Protein AF-A0A9E5RYS6-F1 (afdb_monomer_lite)

Structure (mmCIF, N/CA/C/O backbone):
data_AF-A0A9E5RYS6-F1
#
_entry.id   AF-A0A9E5RYS6-F1
#
loop_
_atom_site.group_PDB
_atom_site.id
_atom_site.type_symbol
_atom_site.label_atom_id
_atom_site.label_alt_id
_atom_site.label_comp_id
_atom_site.label_asym_id
_atom_site.label_entity_id
_atom_site.label_seq_id
_atom_site.pdbx_PDB_ins_code
_atom_site.Cartn_x
_atom_site.Cartn_y
_atom_site.Cartn_z
_atom_site.occupancy
_atom_site.B_iso_or_equiv
_atom_site.auth_seq_id
_atom_site.auth_comp_id
_atom_site.auth_asym_id
_atom_site.auth_atom_id
_atom_site.pdbx_PDB_model_num
ATOM 1 N N . MET A 1 1 ? 0.107 -21.112 -2.455 1.00 67.38 1 MET A N 1
ATOM 2 C CA . MET A 1 1 ? 1.482 -20.578 -2.522 1.00 67.38 1 MET A CA 1
ATOM 3 C C . MET A 1 1 ? 1.384 -19.083 -2.288 1.00 67.38 1 MET A C 1
ATOM 5 O O . MET A 1 1 ? 0.579 -18.457 -2.964 1.00 67.38 1 MET A O 1
ATOM 9 N N . ILE A 1 2 ? 2.079 -18.560 -1.278 1.00 81.31 2 ILE A N 1
ATOM 10 C CA . ILE A 1 2 ? 2.086 -17.127 -0.947 1.00 81.31 2 ILE A CA 1
ATOM 11 C C . ILE A 1 2 ? 3.089 -16.450 -1.881 1.00 81.31 2 ILE A C 1
ATOM 13 O O . ILE A 1 2 ? 4.185 -16.973 -2.086 1.00 81.31 2 ILE A O 1
ATOM 17 N N . CYS A 1 3 ? 2.703 -15.330 -2.483 1.00 92.25 3 CYS A N 1
ATOM 18 C CA . CYS A 1 3 ? 3.616 -14.513 -3.273 1.00 92.25 3 CYS A CA 1
ATOM 19 C C . CYS A 1 3 ? 4.370 -13.572 -2.326 1.00 92.25 3 CYS A C 1
ATOM 21 O O . CYS A 1 3 ? 3.753 -12.914 -1.493 1.00 92.25 3 CYS A O 1
ATOM 23 N N . ILE A 1 4 ? 5.698 -13.520 -2.420 1.00 96.38 4 ILE A N 1
ATOM 24 C CA . ILE A 1 4 ? 6.522 -12.661 -1.564 1.00 96.38 4 ILE A CA 1
ATOM 25 C C . ILE A 1 4 ? 7.065 -11.528 -2.428 1.00 96.38 4 ILE A C 1
ATOM 27 O O . ILE A 1 4 ? 7.846 -11.766 -3.345 1.00 96.38 4 ILE A O 1
ATOM 31 N N . LEU A 1 5 ? 6.628 -10.306 -2.133 1.00 96.94 5 LEU A N 1
ATOM 32 C CA . LEU A 1 5 ? 7.025 -9.066 -2.803 1.00 96.94 5 LEU A CA 1
ATOM 33 C C . LEU A 1 5 ? 7.674 -8.085 -1.824 1.00 96.94 5 LEU A C 1
ATOM 35 O O . LEU A 1 5 ? 7.696 -6.888 -2.083 1.00 96.94 5 LEU A O 1
ATOM 39 N N . LYS A 1 6 ? 8.189 -8.572 -0.694 1.00 96.19 6 LYS A N 1
ATOM 40 C CA . LYS A 1 6 ? 8.878 -7.733 0.282 1.00 96.19 6 LYS A CA 1
ATOM 41 C C . LYS A 1 6 ? 9.991 -6.914 -0.387 1.00 96.19 6 LYS A C 1
ATOM 43 O O . LYS A 1 6 ? 10.781 -7.459 -1.155 1.00 96.19 6 LYS A O 1
ATOM 48 N N . ASP A 1 7 ? 10.018 -5.615 -0.093 1.00 97.62 7 ASP A N 1
ATOM 49 C CA . ASP A 1 7 ? 10.952 -4.618 -0.631 1.00 97.62 7 ASP A CA 1
ATOM 50 C C . ASP A 1 7 ? 10.932 -4.493 -2.178 1.00 97.62 7 ASP A C 1
ATOM 52 O O . ASP A 1 7 ? 11.841 -3.915 -2.778 1.00 97.62 7 ASP A O 1
ATOM 56 N N . ALA A 1 8 ? 9.897 -5.016 -2.853 1.00 98.06 8 ALA A N 1
ATOM 57 C CA . ALA A 1 8 ? 9.763 -4.902 -4.303 1.00 98.06 8 ALA A CA 1
ATOM 58 C C . ALA A 1 8 ? 9.549 -3.446 -4.743 1.00 98.06 8 ALA A C 1
ATOM 60 O O . ALA A 1 8 ? 8.977 -2.624 -4.025 1.00 98.06 8 ALA A O 1
ATOM 61 N N . ILE A 1 9 ? 9.975 -3.139 -5.969 1.00 98.31 9 ILE A N 1
ATOM 62 C CA . ILE A 1 9 ? 9.913 -1.790 -6.533 1.00 98.31 9 ILE A CA 1
ATOM 63 C C . ILE A 1 9 ? 8.968 -1.786 -7.734 1.00 98.31 9 ILE A C 1
ATOM 65 O O . ILE A 1 9 ? 9.232 -2.428 -8.748 1.00 98.31 9 ILE A O 1
ATOM 69 N N . PHE A 1 10 ? 7.892 -1.013 -7.617 1.00 98.06 10 PHE A N 1
ATOM 70 C CA . PHE A 1 10 ? 6.918 -0.714 -8.670 1.00 98.06 10 PHE A CA 1
ATOM 71 C C . PHE A 1 10 ? 6.782 0.801 -8.894 1.00 98.06 10 PHE A C 1
ATOM 73 O O . PHE A 1 10 ? 5.751 1.269 -9.380 1.00 98.06 10 PHE A O 1
ATOM 80 N N . SER A 1 11 ? 7.796 1.585 -8.521 1.00 97.94 11 SER A N 1
ATOM 81 C CA . SER A 1 11 ? 7.799 3.030 -8.748 1.00 97.94 11 SER A CA 1
ATOM 82 C C . SER A 1 11 ? 7.564 3.356 -10.226 1.00 97.94 11 SER A C 1
ATOM 84 O O . SER A 1 11 ? 8.074 2.666 -11.108 1.00 97.94 11 SER A O 1
ATOM 86 N N . ASP A 1 12 ? 6.747 4.379 -10.481 1.00 97.81 12 ASP A N 1
ATOM 87 C CA . ASP A 1 12 ? 6.337 4.843 -11.815 1.00 97.81 12 ASP A CA 1
ATOM 88 C C . ASP A 1 12 ? 5.594 3.795 -12.679 1.00 97.81 12 ASP A C 1
ATOM 90 O O . ASP A 1 12 ? 5.286 4.048 -13.848 1.00 97.81 12 ASP A O 1
ATOM 94 N N . ALA A 1 13 ? 5.247 2.627 -12.125 1.00 98.06 13 ALA A N 1
ATOM 95 C CA . ALA A 1 13 ? 4.546 1.583 -12.861 1.00 98.06 13 ALA A CA 1
ATOM 96 C C . ALA A 1 13 ? 3.088 1.964 -13.162 1.00 98.06 13 ALA A C 1
ATOM 98 O O . ALA A 1 13 ? 2.389 2.572 -12.347 1.00 98.06 13 ALA A O 1
ATOM 99 N N . LEU A 1 14 ? 2.593 1.513 -14.316 1.00 98.12 14 LEU A N 1
ATOM 100 C CA . LEU A 1 14 ? 1.162 1.457 -14.599 1.00 98.12 14 LEU A CA 1
ATOM 101 C C . LEU A 1 14 ? 0.652 0.050 -14.280 1.00 98.12 14 LEU A C 1
ATOM 103 O O . LEU A 1 14 ? 0.892 -0.888 -15.038 1.00 98.12 14 LEU A O 1
ATOM 107 N N . LEU A 1 15 ? -0.073 -0.089 -13.173 1.00 98.06 15 LEU A N 1
ATOM 108 C CA . LEU A 1 15 ? -0.725 -1.338 -12.798 1.00 98.06 15 LEU A CA 1
ATOM 109 C C . LEU A 1 15 ? -2.180 -1.259 -13.251 1.00 98.06 15 LEU A C 1
ATOM 111 O O . LEU A 1 15 ? -2.986 -0.553 -12.647 1.00 98.06 15 LEU A O 1
ATOM 115 N N . LYS A 1 16 ? -2.494 -1.943 -14.351 1.00 98.38 16 LYS A N 1
ATOM 116 C CA . LYS A 1 16 ? -3.839 -1.998 -14.920 1.00 98.38 16 LYS A CA 1
ATOM 117 C C . LYS A 1 16 ? -4.365 -3.428 -14.878 1.00 98.38 16 LYS A C 1
ATOM 119 O O . LYS A 1 16 ? -3.692 -4.325 -15.376 1.00 98.38 16 LYS A O 1
ATOM 124 N N . ASP A 1 17 ? -5.552 -3.614 -14.305 1.00 98.25 17 ASP A N 1
ATOM 125 C CA . ASP A 1 17 ? -6.233 -4.910 -14.180 1.00 98.25 17 ASP A CA 1
ATOM 126 C C . ASP A 1 17 ? -5.377 -5.980 -13.459 1.00 98.25 17 ASP A C 1
ATOM 128 O O . ASP A 1 17 ? -5.493 -7.182 -13.709 1.00 98.25 17 ASP A O 1
ATOM 132 N N . VAL A 1 18 ? -4.492 -5.542 -12.553 1.00 97.94 18 VAL A N 1
ATOM 133 C CA . VAL A 1 18 ? -3.575 -6.404 -11.788 1.00 97.94 18 VAL A CA 1
ATOM 134 C C . VAL A 1 18 ? -4.241 -6.868 -10.495 1.00 97.94 18 VAL A C 1
ATOM 136 O O . VAL A 1 18 ? -4.888 -6.082 -9.805 1.00 97.94 18 VAL A O 1
ATOM 139 N N . LYS A 1 19 ? -4.033 -8.137 -10.126 1.00 97.69 19 LYS A N 1
ATOM 140 C CA . LYS A 1 19 ? -4.471 -8.696 -8.840 1.00 97.69 19 LYS A CA 1
ATOM 141 C C . LYS A 1 19 ? -3.282 -9.236 -8.056 1.00 97.69 19 LYS A C 1
ATOM 143 O O . LYS A 1 19 ? -2.622 -10.171 -8.507 1.00 97.69 19 LYS A O 1
ATOM 148 N N . PHE A 1 20 ? -3.053 -8.688 -6.870 1.00 96.75 20 PHE A N 1
ATOM 149 C CA . PHE A 1 20 ? -2.110 -9.218 -5.892 1.00 96.75 20 PHE A CA 1
ATOM 150 C C . PHE A 1 20 ? -2.869 -10.164 -4.958 1.00 96.75 20 PHE A C 1
ATOM 152 O O . PHE A 1 20 ? -3.597 -9.725 -4.071 1.00 96.75 20 PHE A O 1
ATOM 159 N N . ILE A 1 21 ? -2.758 -11.472 -5.205 1.00 94.00 21 ILE A N 1
ATOM 160 C CA . ILE A 1 21 ? -3.541 -12.500 -4.507 1.00 94.00 21 ILE A CA 1
ATOM 161 C C . ILE A 1 21 ? -2.674 -13.145 -3.426 1.00 94.00 21 ILE A C 1
ATOM 163 O O . ILE A 1 21 ? -1.748 -13.891 -3.747 1.00 94.00 21 ILE A O 1
ATOM 167 N N . ASN A 1 22 ? -3.020 -12.912 -2.156 1.00 94.56 22 ASN A N 1
ATOM 168 C CA . ASN A 1 22 ? -2.308 -13.451 -0.992 1.00 94.56 22 ASN A CA 1
ATOM 169 C C . ASN A 1 22 ? -0.800 -13.136 -1.039 1.00 94.56 22 ASN A C 1
ATOM 171 O O . ASN A 1 22 ? 0.039 -14.028 -0.865 1.00 94.56 22 ASN A O 1
ATOM 175 N N . CYS A 1 23 ? -0.461 -11.880 -1.341 1.00 96.88 23 CYS A N 1
ATOM 176 C CA . CYS A 1 23 ? 0.913 -11.402 -1.394 1.00 96.88 23 CYS A CA 1
ATOM 177 C C . CYS A 1 23 ? 1.357 -10.823 -0.043 1.00 96.88 23 CYS A C 1
ATOM 179 O O . CYS A 1 23 ? 0.585 -10.150 0.639 1.00 96.88 23 CYS A O 1
ATOM 181 N N . GLN A 1 24 ? 2.627 -11.016 0.302 1.00 97.44 24 GLN A N 1
ATOM 182 C CA . GLN A 1 24 ? 3.322 -10.214 1.309 1.00 97.44 24 GLN A CA 1
ATOM 183 C C . GLN A 1 24 ? 3.977 -9.022 0.615 1.00 97.44 24 GLN A C 1
ATOM 185 O O . GLN A 1 24 ? 4.875 -9.215 -0.206 1.00 97.44 24 GLN A O 1
ATOM 190 N N . MET A 1 25 ? 3.494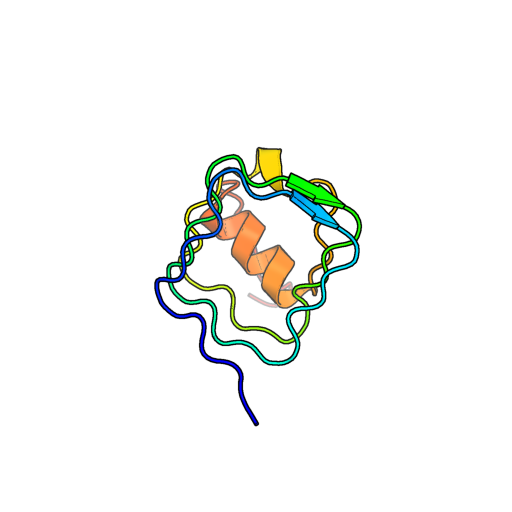 -7.810 0.889 1.00 97.38 25 MET A N 1
ATOM 191 C CA . MET A 1 25 ? 3.923 -6.573 0.223 1.00 97.38 25 MET A CA 1
ATOM 192 C C . MET A 1 25 ? 4.556 -5.585 1.207 1.00 97.38 25 MET A C 1
ATOM 194 O O . MET A 1 25 ? 4.315 -4.380 1.130 1.00 97.38 25 MET A O 1
ATOM 198 N N . ASP A 1 26 ? 5.375 -6.096 2.124 1.00 96.62 26 ASP A N 1
ATOM 199 C CA . ASP A 1 26 ? 6.084 -5.279 3.107 1.00 96.62 26 ASP A CA 1
ATOM 200 C C . ASP A 1 26 ? 7.062 -4.313 2.420 1.00 96.62 26 ASP A C 1
ATOM 202 O O . ASP A 1 26 ? 7.875 -4.729 1.592 1.00 96.62 26 ASP A O 1
ATOM 206 N N . ASN A 1 27 ? 6.995 -3.028 2.776 1.00 97.44 27 ASN A N 1
ATOM 207 C CA . ASN A 1 27 ? 7.879 -1.951 2.301 1.00 97.44 27 ASN A CA 1
ATOM 208 C C . ASN A 1 27 ? 7.929 -1.743 0.778 1.00 97.44 27 ASN A C 1
ATOM 210 O O . ASN A 1 27 ? 8.873 -1.131 0.270 1.00 97.44 27 ASN A O 1
ATOM 214 N N . VAL A 1 28 ? 6.931 -2.228 0.037 1.00 98.31 28 VAL A N 1
ATOM 215 C CA . VAL A 1 28 ? 6.905 -2.105 -1.425 1.00 98.31 28 VAL A CA 1
ATOM 216 C C . VAL A 1 28 ? 6.898 -0.636 -1.846 1.00 98.31 28 VAL A C 1
ATOM 218 O O . VAL A 1 28 ? 6.098 0.169 -1.358 1.00 98.31 28 VAL A O 1
ATOM 221 N N . ALA A 1 29 ? 7.775 -0.288 -2.787 1.00 98.31 29 ALA A N 1
ATOM 222 C CA . ALA A 1 29 ? 7.851 1.053 -3.343 1.00 98.31 29 ALA A CA 1
ATOM 223 C C . ALA A 1 29 ? 6.831 1.237 -4.473 1.00 98.31 29 ALA A C 1
ATOM 225 O O . ALA A 1 29 ? 6.907 0.576 -5.509 1.00 98.31 29 ALA A O 1
ATOM 226 N N . LEU A 1 30 ? 5.880 2.150 -4.270 1.00 97.94 30 LEU A N 1
ATOM 227 C CA . LEU A 1 30 ? 4.806 2.496 -5.207 1.00 97.94 30 LEU A CA 1
ATOM 228 C C . LEU A 1 30 ? 4.822 3.991 -5.552 1.00 97.94 30 LEU A C 1
ATOM 230 O O . LEU A 1 30 ? 3.827 4.530 -6.036 1.00 97.94 30 LEU A O 1
ATOM 234 N N . THR A 1 31 ? 5.934 4.685 -5.305 1.00 97.00 31 THR A N 1
ATOM 235 C CA . THR A 1 31 ? 6.091 6.111 -5.613 1.00 97.00 31 THR A CA 1
ATOM 236 C C . THR A 1 31 ? 5.749 6.376 -7.078 1.00 97.00 31 THR A C 1
ATOM 238 O O . THR A 1 31 ? 6.260 5.705 -7.968 1.00 97.00 31 THR A O 1
ATOM 241 N N . ASN A 1 32 ? 4.848 7.326 -7.334 1.00 96.50 32 ASN A N 1
ATOM 242 C CA . ASN A 1 32 ? 4.295 7.663 -8.657 1.00 96.50 32 ASN A CA 1
ATOM 243 C C . ASN A 1 32 ? 3.604 6.527 -9.443 1.00 96.50 32 ASN A C 1
ATOM 245 O O . ASN A 1 32 ? 3.158 6.763 -10.569 1.00 96.50 32 ASN A O 1
ATOM 249 N N . ALA A 1 33 ? 3.469 5.321 -8.885 1.00 97.81 33 ALA A N 1
ATOM 250 C CA . ALA A 1 33 ? 2.691 4.258 -9.503 1.00 97.81 33 ALA A CA 1
ATOM 251 C C . ALA A 1 33 ? 1.234 4.703 -9.707 1.00 97.81 33 ALA A C 1
ATOM 253 O O . ALA A 1 33 ? 0.661 5.426 -8.881 1.00 97.81 33 ALA A O 1
ATOM 254 N N . LYS A 1 34 ? 0.639 4.255 -10.815 1.00 98.19 34 LYS A N 1
ATOM 255 C CA . LYS A 1 34 ? -0.762 4.497 -11.167 1.00 98.19 34 LYS A CA 1
ATOM 256 C C . LYS A 1 34 ? -1.536 3.194 -11.115 1.00 98.19 34 LYS A C 1
ATOM 258 O O . LYS A 1 34 ? -1.114 2.198 -11.707 1.00 98.19 34 LYS A O 1
ATOM 263 N N . PHE A 1 35 ? -2.694 3.231 -10.469 1.00 98.31 35 PHE A N 1
ATOM 264 C CA . PHE A 1 35 ? -3.594 2.091 -10.380 1.00 98.31 35 PHE A CA 1
ATOM 265 C C . PHE A 1 35 ? -4.804 2.292 -11.280 1.00 98.31 35 PHE A C 1
ATOM 267 O O . PHE A 1 35 ? -5.402 3.366 -11.337 1.00 98.31 35 PHE A O 1
ATOM 274 N N . ASN A 1 36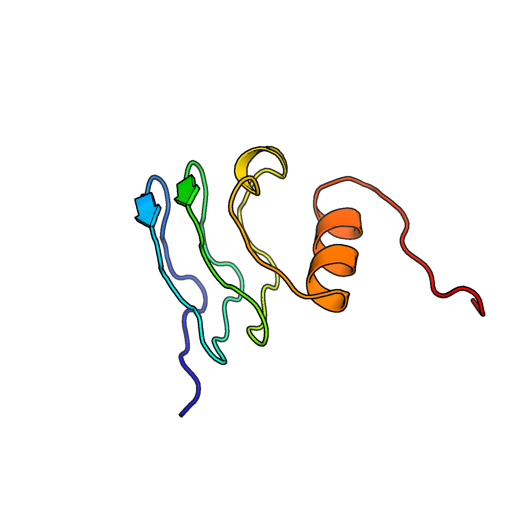 ? -5.177 1.237 -11.990 1.00 98.25 36 ASN A N 1
ATOM 275 C CA . ASN A 1 36 ? -6.416 1.177 -12.739 1.00 98.25 36 ASN A CA 1
ATOM 276 C C . ASN A 1 36 ? -7.003 -0.217 -12.549 1.00 98.25 36 ASN A C 1
ATOM 278 O O . ASN A 1 36 ? -6.522 -1.172 -13.153 1.00 98.25 36 ASN A O 1
ATOM 282 N N . HIS A 1 37 ? -8.014 -0.319 -11.683 1.00 98.25 37 HIS A N 1
ATOM 283 C CA . HIS A 1 37 ? -8.620 -1.596 -11.313 1.00 98.25 37 HIS A CA 1
ATOM 284 C C . HIS A 1 37 ? -7.595 -2.577 -10.705 1.00 98.25 37 HIS A C 1
ATOM 286 O O . HIS A 1 37 ? -7.561 -3.759 -11.045 1.00 98.25 37 HIS A O 1
ATOM 292 N N . THR A 1 38 ? -6.735 -2.071 -9.812 1.00 98.56 38 THR A N 1
ATOM 293 C CA . THR A 1 38 ? -5.694 -2.874 -9.151 1.00 98.56 38 THR A CA 1
ATOM 294 C C . THR A 1 38 ? -6.204 -3.405 -7.823 1.00 98.56 38 THR A C 1
ATOM 296 O O . THR A 1 38 ? -6.527 -2.626 -6.930 1.00 98.56 38 THR A O 1
ATOM 299 N N . ASP A 1 39 ? -6.259 -4.724 -7.684 1.00 98.50 39 ASP A N 1
ATOM 300 C CA . ASP A 1 39 ? -6.791 -5.399 -6.503 1.00 98.50 39 ASP A CA 1
ATOM 301 C C . ASP A 1 39 ? -5.675 -5.827 -5.550 1.00 98.50 39 ASP A C 1
ATOM 303 O O . ASP A 1 39 ? -4.839 -6.664 -5.897 1.00 98.50 39 ASP A O 1
ATOM 307 N N . PHE A 1 40 ? -5.680 -5.248 -4.350 1.00 98.06 40 PHE A N 1
ATOM 308 C CA . PHE A 1 40 ? -4.760 -5.576 -3.262 1.00 98.06 40 PHE A CA 1
ATOM 309 C C . PHE A 1 40 ? -5.421 -6.417 -2.162 1.00 98.06 40 PHE A C 1
ATOM 311 O O . PHE A 1 40 ? -4.746 -6.793 -1.202 1.00 98.06 40 PHE A O 1
ATOM 318 N N . ARG A 1 41 ? -6.725 -6.713 -2.254 1.00 97.75 41 ARG A N 1
ATOM 319 C CA . ARG A 1 41 ? -7.477 -7.387 -1.183 1.00 97.75 41 ARG A CA 1
ATOM 320 C C . ARG A 1 41 ? -6.869 -8.736 -0.820 1.00 97.75 41 ARG A C 1
ATOM 322 O O . ARG A 1 41 ? -6.456 -9.502 -1.689 1.00 97.75 41 ARG A O 1
ATOM 329 N N . GLY A 1 42 ? -6.848 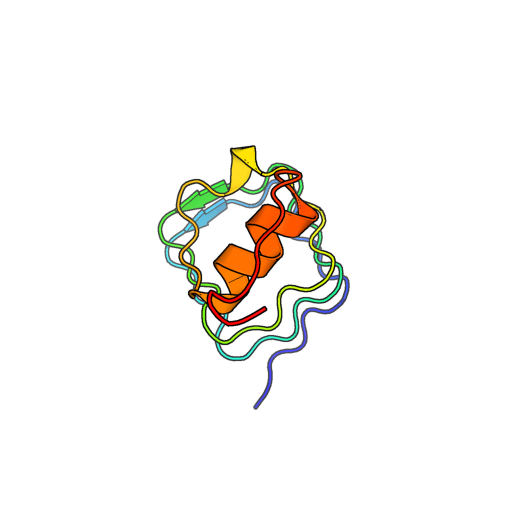-9.043 0.476 1.00 94.88 42 GLY A N 1
ATOM 330 C CA . GLY A 1 42 ? -6.288 -10.298 0.990 1.00 94.88 42 GLY A CA 1
ATOM 331 C C . GLY A 1 42 ? -4.756 -10.383 0.957 1.00 94.88 42 GLY A C 1
ATOM 332 O O . GLY A 1 42 ? -4.204 -11.398 1.375 1.00 94.88 42 GLY A O 1
ATOM 333 N N . SER A 1 43 ? -4.061 -9.340 0.493 1.00 96.62 43 SER A N 1
ATOM 334 C CA . SER A 1 43 ? -2.608 -9.201 0.633 1.00 96.62 43 SER A CA 1
ATOM 335 C C . SER A 1 43 ? -2.244 -8.379 1.874 1.00 96.62 43 SER A C 1
ATOM 337 O O . SER A 1 43 ? -2.996 -7.505 2.308 1.00 96.62 43 SER A O 1
ATOM 339 N N . GLN A 1 44 ? -1.066 -8.630 2.440 1.00 95.88 44 GLN A N 1
ATOM 340 C CA . GLN A 1 44 ? -0.488 -7.790 3.489 1.00 95.88 44 GLN A CA 1
ATOM 341 C C . GLN A 1 44 ? 0.169 -6.571 2.837 1.00 95.88 44 GLN A C 1
ATOM 343 O O . GLN A 1 44 ? 1.022 -6.739 1.971 1.00 95.88 44 GLN A O 1
ATOM 348 N N . ILE A 1 45 ? -0.223 -5.362 3.247 1.00 95.69 45 ILE A N 1
ATOM 349 C CA . ILE A 1 45 ? 0.215 -4.090 2.639 1.00 95.69 45 ILE A CA 1
ATOM 350 C C . ILE A 1 45 ? 0.919 -3.171 3.644 1.00 95.69 45 ILE A C 1
ATOM 352 O O . ILE A 1 45 ? 0.630 -1.981 3.758 1.00 95.69 45 ILE A O 1
ATOM 356 N N . GLU A 1 46 ? 1.831 -3.740 4.419 1.00 96.12 46 GLU A N 1
ATOM 357 C CA . GLU A 1 46 ? 2.522 -3.013 5.476 1.00 96.12 46 GLU A CA 1
ATOM 358 C C . GLU A 1 46 ? 3.671 -2.156 4.925 1.00 96.12 46 GLU A C 1
ATOM 360 O O . GLU A 1 46 ? 4.467 -2.591 4.099 1.00 96.12 46 GLU A O 1
ATOM 365 N N . GLY A 1 47 ? 3.777 -0.909 5.384 1.00 96.06 47 GLY A N 1
ATOM 366 C CA . GLY A 1 47 ? 4.938 -0.064 5.101 1.00 96.06 47 GLY A CA 1
ATOM 367 C C . GLY A 1 47 ? 5.065 0.403 3.648 1.00 96.06 47 GLY A C 1
ATOM 368 O O . GLY A 1 47 ? 6.146 0.845 3.267 1.00 96.06 47 GLY A O 1
ATOM 369 N N . LEU A 1 48 ? 3.996 0.342 2.841 1.00 97.06 48 LEU A N 1
ATOM 370 C CA . LEU A 1 48 ? 4.022 0.811 1.451 1.00 97.06 48 LEU A CA 1
ATOM 371 C C . LEU A 1 48 ? 4.629 2.218 1.348 1.00 97.06 48 LEU A C 1
ATOM 373 O O . LEU A 1 48 ? 4.235 3.136 2.078 1.00 97.06 48 LEU A O 1
ATOM 377 N N . GLN A 1 49 ? 5.549 2.404 0.405 1.00 97.19 49 GLN A N 1
ATOM 378 C CA . GLN A 1 49 ? 6.079 3.724 0.073 1.00 97.19 49 GLN A CA 1
ATOM 379 C C . GLN A 1 49 ? 5.175 4.329 -1.000 1.00 97.19 49 GLN A C 1
ATOM 381 O O . GLN A 1 49 ? 5.336 4.075 -2.194 1.00 97.19 49 GLN A O 1
ATOM 386 N N . ILE A 1 50 ? 4.158 5.062 -0.553 1.00 96.00 50 ILE A N 1
ATOM 387 C CA . ILE A 1 50 ? 3.099 5.606 -1.402 1.00 96.00 50 ILE A CA 1
ATOM 388 C C . ILE A 1 50 ? 2.564 6.921 -0.829 1.00 96.00 50 ILE A C 1
ATOM 390 O O . ILE A 1 50 ? 2.545 7.120 0.386 1.00 96.00 50 ILE A O 1
ATOM 394 N N . ASN A 1 51 ? 2.098 7.818 -1.701 1.00 92.50 51 ASN A N 1
ATOM 395 C CA . ASN A 1 51 ? 1.290 8.968 -1.307 1.00 92.50 51 ASN A CA 1
ATOM 396 C C . ASN A 1 51 ? -0.207 8.622 -1.387 1.00 92.50 51 ASN A C 1
ATOM 398 O O . ASN A 1 51 ? -0.654 8.051 -2.381 1.00 92.50 51 ASN A O 1
ATOM 402 N N . ILE A 1 52 ? -0.996 9.026 -0.386 1.00 93.31 52 ILE A N 1
ATOM 403 C CA . ILE A 1 52 ? -2.453 8.807 -0.337 1.00 93.31 52 ILE A CA 1
ATOM 404 C C . ILE A 1 52 ? -3.169 9.226 -1.636 1.00 93.31 52 ILE A C 1
ATOM 406 O O . ILE A 1 52 ? -4.086 8.543 -2.087 1.00 93.31 52 ILE A O 1
ATOM 410 N N . ASN A 1 53 ? -2.699 10.286 -2.302 1.00 92.62 53 ASN A N 1
ATOM 411 C CA . ASN A 1 53 ? -3.283 10.794 -3.547 1.00 92.62 53 ASN A CA 1
ATOM 412 C C . ASN A 1 53 ? -3.151 9.820 -4.736 1.00 92.62 53 ASN A C 1
ATOM 414 O O . ASN A 1 53 ? -3.839 9.985 -5.739 1.00 92.62 53 ASN A O 1
ATOM 418 N N . GLN A 1 54 ? -2.285 8.806 -4.644 1.00 93.75 54 GLN A N 1
ATOM 419 C CA . GLN A 1 54 ? -2.087 7.790 -5.683 1.00 93.75 54 GLN A CA 1
ATOM 420 C C . GLN A 1 54 ? -3.065 6.615 -5.590 1.00 93.75 54 GLN A C 1
ATOM 422 O O . GLN A 1 54 ? -3.123 5.800 -6.505 1.00 93.75 54 GLN A O 1
ATOM 427 N N . LEU A 1 55 ? -3.834 6.504 -4.504 1.00 95.50 55 LEU A N 1
ATOM 428 C CA . LEU A 1 55 ? -4.707 5.350 -4.261 1.00 95.50 55 LEU A CA 1
ATOM 429 C C . LEU A 1 55 ? -5.932 5.291 -5.178 1.00 95.50 55 LEU A C 1
ATOM 431 O O . LEU A 1 55 ? -6.676 4.312 -5.147 1.00 95.50 55 LEU A O 1
ATOM 435 N N . GLN A 1 56 ? -6.157 6.311 -6.007 1.00 96.50 56 GLN A N 1
ATOM 436 C CA . GLN A 1 56 ? -7.212 6.274 -7.009 1.00 96.50 56 GLN A CA 1
ATOM 437 C C . GLN A 1 56 ? -7.060 5.028 -7.897 1.00 96.50 56 GLN A C 1
ATOM 439 O O . GLN A 1 56 ? -6.017 4.809 -8.502 1.00 96.50 56 GLN A O 1
ATOM 444 N N . GLY A 1 57 ? -8.122 4.221 -7.980 1.00 97.25 57 GLY A N 1
ATOM 445 C CA . GLY A 1 57 ? -8.142 2.988 -8.774 1.00 97.25 57 GLY A CA 1
ATOM 446 C C . GLY A 1 57 ? -7.618 1.740 -8.054 1.00 97.25 57 GLY A C 1
ATOM 447 O O . GLY A 1 57 ? -7.695 0.655 -8.636 1.00 97.25 57 GLY A O 1
ATOM 448 N N . ALA A 1 58 ? -7.135 1.868 -6.813 1.00 98.12 58 ALA A N 1
ATOM 449 C CA . ALA A 1 58 ? -6.853 0.732 -5.942 1.00 98.12 58 ALA A CA 1
ATOM 450 C C . ALA A 1 58 ? -8.150 0.158 -5.352 1.00 98.12 58 ALA A C 1
ATOM 452 O O . ALA A 1 58 ? -9.0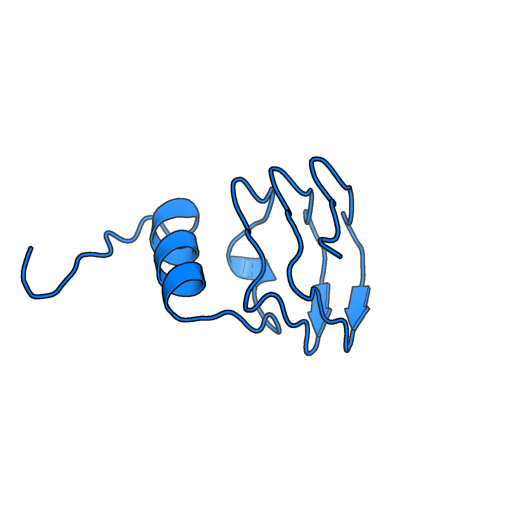58 0.889 -4.955 1.00 98.12 58 ALA A O 1
ATOM 453 N N . ILE A 1 59 ? -8.214 -1.164 -5.272 1.00 98.56 59 ILE A N 1
ATOM 454 C CA . ILE A 1 59 ? -9.277 -1.922 -4.620 1.00 98.56 59 ILE A CA 1
ATOM 455 C C . ILE A 1 59 ? -8.654 -2.559 -3.378 1.00 98.56 59 ILE A C 1
ATOM 457 O O . ILE A 1 59 ? -7.692 -3.321 -3.478 1.00 98.56 59 ILE A O 1
ATOM 461 N N . VAL A 1 60 ? -9.203 -2.222 -2.213 1.00 98.12 60 VAL A N 1
ATOM 462 C CA . VAL A 1 60 ? -8.730 -2.661 -0.894 1.00 98.12 60 VAL A CA 1
ATOM 463 C C . VAL A 1 60 ? -9.898 -3.185 -0.063 1.00 98.12 60 VAL A C 1
ATOM 465 O O . VAL A 1 60 ? -11.059 -2.905 -0.370 1.00 98.12 60 VAL A O 1
ATOM 468 N N . ASP A 1 61 ? -9.611 -3.976 0.968 1.00 97.75 61 ASP A N 1
ATOM 469 C CA . ASP A 1 61 ? -10.622 -4.421 1.931 1.00 97.75 61 ASP A CA 1
ATOM 470 C C . ASP A 1 61 ? -10.763 -3.433 3.102 1.00 97.75 61 ASP A C 1
ATOM 472 O O . ASP A 1 61 ? -10.062 -2.424 3.180 1.00 97.75 61 ASP A O 1
ATOM 476 N N . ILE A 1 62 ? -11.715 -3.690 4.004 1.00 95.56 62 ILE A N 1
ATOM 477 C CA . ILE A 1 62 ? -12.032 -2.770 5.104 1.00 95.56 62 ILE A CA 1
ATOM 478 C C . ILE A 1 62 ? -10.882 -2.614 6.109 1.00 95.56 62 ILE A C 1
ATOM 480 O O . ILE A 1 62 ? -10.680 -1.524 6.645 1.00 95.56 62 ILE A O 1
ATOM 484 N N . PHE A 1 63 ? -10.096 -3.670 6.335 1.00 95.00 63 PHE A N 1
ATOM 485 C CA . PHE A 1 63 ? -8.960 -3.627 7.253 1.00 95.00 63 PHE A CA 1
AT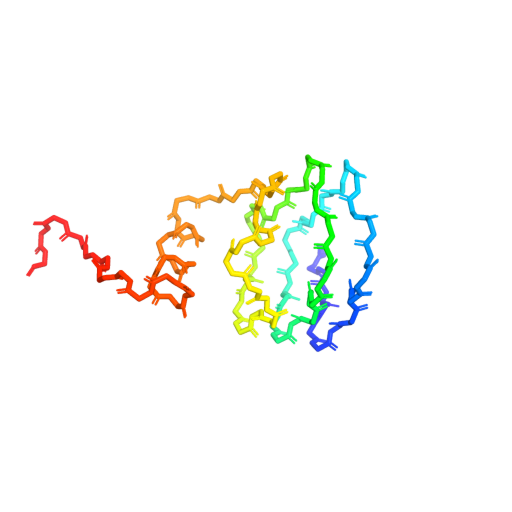OM 486 C C . PHE A 1 63 ? -7.809 -2.839 6.633 1.00 95.00 63 PHE A C 1
ATOM 488 O O . PHE A 1 63 ? -7.230 -1.960 7.271 1.00 95.00 63 PHE A O 1
ATOM 495 N N . GLN A 1 64 ? -7.542 -3.094 5.354 1.00 96.69 64 GLN A N 1
ATOM 496 C CA . GLN A 1 64 ? -6.588 -2.335 4.556 1.00 96.69 64 GLN A CA 1
ATOM 497 C C . GLN A 1 64 ? -6.963 -0.850 4.481 1.00 96.69 64 GLN A C 1
ATOM 499 O O . GLN A 1 64 ? -6.099 0.007 4.650 1.00 96.69 64 GLN A O 1
ATOM 504 N N . ALA A 1 65 ? -8.245 -0.526 4.289 1.00 96.50 65 ALA A N 1
ATOM 505 C CA . ALA A 1 65 ? -8.726 0.853 4.284 1.00 96.50 65 ALA A CA 1
ATOM 506 C C . ALA A 1 65 ? -8.458 1.557 5.624 1.00 96.50 65 ALA A C 1
ATOM 508 O O . ALA A 1 65 ? -7.941 2.675 5.633 1.00 96.50 65 ALA A O 1
ATOM 509 N N . GLY A 1 66 ? -8.744 0.896 6.752 1.00 96.06 66 GLY A N 1
ATOM 510 C CA . GLY A 1 66 ? -8.442 1.425 8.085 1.00 96.06 66 GLY A CA 1
ATOM 511 C C . GLY A 1 66 ? -6.950 1.704 8.277 1.00 96.06 66 GLY A C 1
ATOM 512 O O . GLY A 1 66 ? -6.575 2.814 8.659 1.00 96.06 66 GLY A O 1
ATOM 513 N N . TYR A 1 67 ? -6.101 0.734 7.925 1.00 95.62 67 TYR A N 1
ATOM 514 C CA . TYR A 1 67 ? -4.644 0.884 7.963 1.00 95.62 67 TYR A CA 1
ATOM 515 C C . TYR A 1 67 ? -4.166 2.072 7.120 1.00 95.62 67 TYR A C 1
ATOM 517 O O . TYR A 1 67 ? -3.390 2.907 7.586 1.00 95.62 67 TYR A O 1
ATOM 525 N N . ILE A 1 68 ? -4.664 2.180 5.888 1.00 96.38 68 ILE A N 1
ATOM 526 C CA . ILE A 1 68 ? -4.291 3.244 4.958 1.00 96.38 68 ILE A CA 1
ATOM 527 C C . ILE A 1 68 ? -4.652 4.624 5.520 1.00 96.38 68 ILE A C 1
ATOM 529 O O . ILE A 1 68 ? -3.831 5.543 5.488 1.00 96.38 68 ILE A O 1
ATOM 533 N N . LEU A 1 69 ? -5.869 4.776 6.044 1.00 96.50 69 LEU A N 1
ATOM 534 C CA . LEU A 1 69 ? -6.351 6.044 6.590 1.00 96.50 69 LEU A CA 1
ATOM 535 C C . LEU A 1 69 ? -5.528 6.486 7.805 1.00 96.50 69 LEU A C 1
ATOM 537 O O . LEU A 1 69 ? -5.111 7.645 7.878 1.00 96.50 69 LEU A O 1
ATOM 541 N N . GLN A 1 70 ? -5.223 5.558 8.713 1.00 95.56 70 GLN A N 1
ATOM 542 C CA . GLN A 1 70 ? -4.341 5.829 9.848 1.00 95.56 70 GLN A CA 1
ATOM 543 C C . GLN A 1 70 ? -2.937 6.226 9.393 1.00 95.56 70 GLN A C 1
ATOM 545 O O . GLN A 1 70 ? -2.397 7.240 9.836 1.00 95.56 70 GLN A O 1
ATOM 550 N N . ARG A 1 71 ? -2.344 5.451 8.482 1.00 94.88 71 ARG A N 1
ATOM 551 C CA . ARG A 1 71 ? -0.923 5.565 8.152 1.00 94.88 71 ARG A CA 1
ATOM 552 C C . ARG A 1 71 ? -0.588 6.716 7.207 1.00 94.88 71 ARG A C 1
ATOM 554 O O . ARG A 1 71 ? 0.505 7.277 7.328 1.00 94.88 71 ARG A O 1
ATOM 561 N N . TYR A 1 72 ? -1.484 7.032 6.272 1.00 95.69 72 TYR A N 1
ATOM 562 C CA . TYR A 1 72 ? -1.207 7.946 5.157 1.00 95.69 72 TYR A CA 1
ATOM 563 C C . TYR A 1 72 ? -2.143 9.156 5.092 1.00 95.69 72 TYR A C 1
ATOM 565 O O . TYR A 1 72 ? -1.817 10.114 4.394 1.00 95.69 72 TYR A O 1
ATOM 573 N N . ALA A 1 73 ? -3.272 9.148 5.811 1.00 95.19 73 ALA A N 1
ATOM 574 C CA . ALA A 1 73 ? -4.195 10.287 5.876 1.00 95.19 73 ALA A CA 1
ATOM 575 C C . ALA A 1 73 ? -4.259 10.953 7.262 1.00 95.19 73 ALA A C 1
ATOM 577 O O . ALA A 1 73 ? -5.001 11.918 7.431 1.00 95.19 73 ALA A O 1
ATOM 578 N N . ASN A 1 74 ? -3.477 10.475 8.241 1.00 94.19 74 ASN A N 1
ATOM 579 C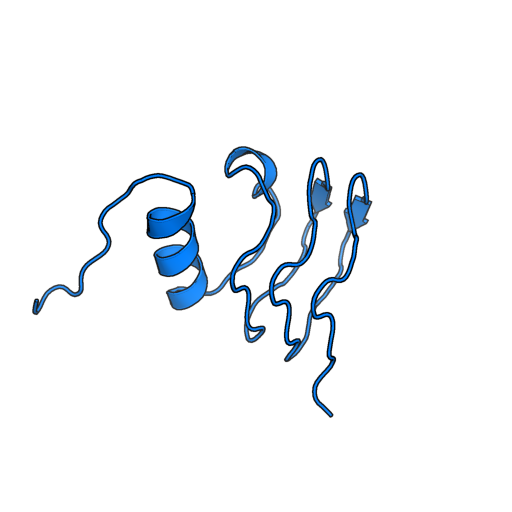 CA . ASN A 1 74 ? -3.468 10.986 9.617 1.00 94.19 74 ASN A CA 1
ATOM 580 C C . ASN A 1 74 ? -4.867 10.971 10.272 1.00 94.19 74 ASN A C 1
ATOM 582 O O . ASN A 1 74 ? -5.237 11.881 11.015 1.00 94.19 74 ASN A O 1
ATOM 586 N N . VAL A 1 75 ? -5.664 9.944 9.965 1.00 96.06 75 VAL A N 1
ATOM 587 C CA . VAL A 1 75 ? -7.006 9.748 10.526 1.00 96.06 75 VAL A CA 1
ATOM 588 C C . VAL A 1 75 ? -6.947 8.707 11.631 1.00 96.06 75 VAL A C 1
ATOM 590 O O . VAL A 1 75 ? -6.482 7.593 11.425 1.00 96.06 75 VAL A O 1
ATOM 593 N N . VAL A 1 76 ? -7.487 9.025 12.801 1.00 95.12 76 VAL A N 1
ATOM 594 C CA . VAL A 1 76 ? -7.634 8.034 13.868 1.00 95.12 76 VAL A CA 1
ATOM 595 C C . VAL A 1 76 ? -8.830 7.137 13.546 1.00 95.12 76 VAL A C 1
ATOM 597 O O . VAL A 1 76 ? -9.970 7.593 13.561 1.00 95.12 76 VAL A O 1
ATOM 600 N N . VAL A 1 77 ? -8.566 5.864 13.248 1.00 94.62 77 VAL A N 1
ATOM 601 C CA . VAL A 1 77 ? -9.598 4.836 13.042 1.00 94.62 77 VAL A CA 1
ATOM 602 C C . VAL A 1 77 ? -9.675 3.985 14.306 1.00 94.62 77 VAL A C 1
ATOM 604 O O . VAL A 1 77 ? -8.644 3.478 14.740 1.00 94.62 77 VAL A O 1
ATOM 607 N N . LYS A 1 78 ? -10.872 3.846 14.878 1.00 93.56 78 LYS A N 1
ATOM 608 C CA . LYS A 1 78 ? -11.162 3.054 16.081 1.00 93.56 78 LYS A CA 1
ATOM 609 C C . LYS A 1 78 ? -12.359 2.152 15.839 1.00 93.56 78 LYS A C 1
ATOM 611 O O . LYS A 1 78 ? -13.192 2.454 14.979 1.00 93.56 78 LYS A O 1
ATOM 616 N N . ALA A 1 79 ? -12.447 1.072 16.604 1.00 89.31 79 ALA A N 1
ATOM 617 C CA . ALA A 1 79 ? -13.679 0.303 16.675 1.00 89.31 79 ALA A CA 1
ATOM 618 C C . ALA A 1 79 ? -14.758 1.102 17.436 1.00 89.31 79 ALA A C 1
ATOM 620 O O . ALA A 1 79 ? -14.450 2.041 18.166 1.00 89.31 79 ALA A O 1
ATOM 621 N N . ILE A 1 80 ? -16.037 0.779 17.225 1.00 89.56 80 ILE A N 1
ATOM 622 C CA . ILE A 1 80 ? -17.156 1.487 17.886 1.00 89.56 80 ILE A CA 1
ATOM 623 C C . ILE A 1 80 ? -17.178 1.203 19.397 1.00 89.56 80 ILE A C 1
ATOM 625 O O . ILE A 1 80 ? -17.700 1.996 20.175 1.00 89.56 80 ILE A O 1
ATOM 629 N N . ASP A 1 81 ? -16.632 0.061 19.792 1.00 91.06 81 ASP A N 1
ATOM 630 C CA . ASP A 1 81 ? -16.574 -0.478 21.145 1.00 91.06 81 ASP A CA 1
ATOM 631 C C . ASP A 1 81 ? -15.242 -0.203 21.874 1.00 91.06 81 ASP A C 1
ATOM 633 O O . ASP A 1 81 ? -15.048 -0.703 22.981 1.00 91.06 81 ASP A O 1
ATOM 637 N N . GLU A 1 82 ? -14.358 0.610 21.280 1.00 67.50 82 GLU A N 1
ATOM 638 C CA . GLU A 1 82 ? -13.114 1.135 21.878 1.00 67.50 82 GLU A CA 1
ATOM 639 C C . GLU A 1 82 ? -13.314 2.490 22.579 1.00 67.50 82 GLU A C 1
ATOM 641 O O . GLU A 1 82 ? -12.774 2.660 23.698 1.00 67.50 82 GLU A O 1
#

Secondary structure (DSSP, 8-state):
--EE-TT-B-TT-EEES-B--SEE-TT-B-TT-EEESEE-TTSB-TT-B--GGG-TTEE--HHHHHHHHHHHH------TT-

Sequence (82 aa):
MICILKDAIFSDALLKDVKFINCQMDNVALTNAKFNHTDFRGSQIEGLQININQLQGAIVDIFQAGYILQRYANVVVKAIDE

Foldseek 3Di:
DEAEQAQNEQDLHEAACAERANYANALYECHNYAAALYECENYHNHNYNDAPVRCVRYDYDPVVVQVCCVPHVVDDDDDPVD

Radius of gyration: 12.62 Å; chains: 1; bounding box: 28×32×37 Å

pLDDT: mean 95.46, std 5.12, range [67.38, 98.56]